Protein AF-A0A976CD97-F1 (afdb_monomer_lite)

Secondary structure (DSSP, 8-state):
-HHHHHHHHHHHHHHHHGGG----SB--EEEE-SBSS-TT--TTHHHHHHHHHHHHS---B-SSPEEEETT-GGGGG-SEEEEE-SS--B--HHHHHHHHHHHHTT-EEEEE-SSS-HHHHHHHTTT-

Structure (mmCIF, N/CA/C/O backbone):
data_AF-A0A976CD97-F1
#
_entry.id   AF-A0A976CD97-F1
#
loop_
_atom_site.group_PDB
_atom_site.id
_atom_site.type_symbol
_atom_site.label_atom_id
_atom_site.label_alt_id
_atom_site.label_comp_id
_atom_site.label_asym_id
_atom_site.label_entity_id
_atom_site.label_seq_id
_atom_site.pdbx_PDB_ins_code
_atom_site.Cartn_x
_atom_site.Cartn_y
_atom_site.Cartn_z
_atom_site.occupancy
_atom_site.B_iso_or_equiv
_atom_site.auth_seq_id
_atom_site.auth_comp_id
_atom_site.auth_asym_id
_atom_site.auth_atom_id
_atom_site.pdbx_PDB_model_num
ATOM 1 N N . MET A 1 1 ? -29.373 5.386 52.449 1.00 64.38 1 MET A N 1
ATOM 2 C CA . MET A 1 1 ? -30.053 5.227 51.136 1.00 64.38 1 MET A CA 1
ATOM 3 C C . MET A 1 1 ? -29.517 6.167 50.050 1.00 64.38 1 MET A C 1
ATOM 5 O O . MET A 1 1 ? -29.278 5.693 48.948 1.00 64.38 1 MET A O 1
ATOM 9 N N . LYS A 1 2 ? -29.287 7.462 50.332 1.00 74.12 2 LYS A N 1
ATOM 10 C CA . LYS A 1 2 ? -28.779 8.439 49.343 1.00 74.12 2 LYS A CA 1
ATOM 11 C C . LYS A 1 2 ? -27.384 8.103 48.781 1.00 74.12 2 LYS A C 1
ATOM 13 O O . LYS A 1 2 ? -27.199 8.145 47.574 1.00 74.12 2 LYS A O 1
ATOM 18 N N . THR A 1 3 ? -26.451 7.660 49.623 1.00 78.56 3 THR A N 1
ATOM 19 C CA . THR A 1 3 ? -25.074 7.292 49.228 1.00 78.56 3 THR A CA 1
ATOM 20 C C . THR A 1 3 ? -25.011 6.119 48.248 1.00 78.56 3 THR A C 1
ATOM 22 O O . THR A 1 3 ? -24.257 6.171 47.285 1.00 78.56 3 THR A O 1
ATOM 25 N N . LYS A 1 4 ? -25.855 5.092 48.429 1.00 79.50 4 LYS A N 1
ATOM 26 C CA . LYS A 1 4 ? -25.934 3.950 47.497 1.00 79.50 4 LYS A CA 1
ATOM 27 C C . LYS A 1 4 ? -26.467 4.360 46.118 1.00 79.50 4 LYS A C 1
ATOM 29 O O . LYS A 1 4 ? -25.973 3.870 45.114 1.00 79.50 4 LYS A O 1
ATOM 34 N N . LYS A 1 5 ? -27.428 5.293 46.067 1.00 82.75 5 LYS A N 1
ATOM 35 C CA . LYS A 1 5 ? -27.961 5.831 44.803 1.00 82.75 5 LYS A CA 1
ATOM 36 C C . LYS A 1 5 ? -26.922 6.665 44.048 1.00 82.75 5 LYS A C 1
ATOM 38 O O . LYS A 1 5 ? -26.816 6.526 42.838 1.00 82.75 5 LYS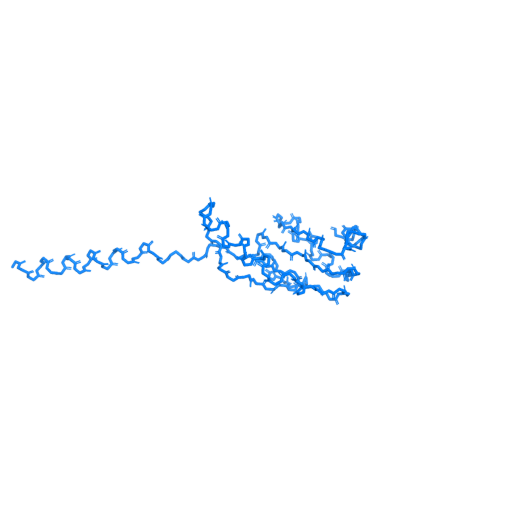 A O 1
ATOM 43 N N . ILE A 1 6 ? -26.135 7.472 44.764 1.00 89.50 6 ILE A N 1
ATOM 44 C CA . ILE A 1 6 ? -25.026 8.245 44.182 1.00 89.50 6 ILE A CA 1
ATOM 45 C C . ILE A 1 6 ? -23.959 7.302 43.617 1.00 89.50 6 ILE A C 1
ATOM 47 O O . ILE A 1 6 ? -23.518 7.487 42.489 1.00 89.50 6 ILE A O 1
ATOM 51 N N . LEU A 1 7 ? -23.600 6.250 44.357 1.00 90.44 7 LEU A N 1
ATOM 52 C CA . LEU A 1 7 ? -22.618 5.270 43.895 1.00 90.44 7 LEU A CA 1
ATOM 53 C C . LEU A 1 7 ? -23.101 4.509 42.650 1.00 90.44 7 LEU A C 1
ATOM 55 O O . LEU A 1 7 ? -22.351 4.391 41.688 1.00 90.44 7 LEU A O 1
ATOM 59 N N . SER A 1 8 ? -24.361 4.055 42.621 1.00 88.50 8 SER A N 1
ATOM 60 C CA . SER A 1 8 ? -24.941 3.428 41.423 1.00 88.50 8 SER A CA 1
ATOM 61 C C . SER A 1 8 ? -24.991 4.374 40.223 1.00 88.50 8 SER A C 1
ATOM 63 O O . SER A 1 8 ? -24.740 3.934 39.107 1.00 88.50 8 SER A O 1
ATOM 65 N N . PHE A 1 9 ? -25.281 5.660 40.436 1.00 91.00 9 PHE A N 1
ATOM 66 C CA . PHE A 1 9 ? -25.273 6.659 39.367 1.00 91.00 9 PHE A CA 1
ATOM 67 C C . PHE A 1 9 ? -23.863 6.883 38.804 1.00 91.00 9 PHE A C 1
ATOM 69 O O . PHE A 1 9 ? -23.688 6.889 37.591 1.00 91.00 9 PHE A O 1
ATOM 76 N N . LEU A 1 10 ? -22.846 6.972 39.665 1.00 90.62 10 LEU A N 1
ATOM 77 C CA . LEU A 1 10 ? -21.449 7.096 39.236 1.00 90.62 10 LEU A CA 1
ATOM 78 C C . LEU A 1 10 ? -20.967 5.860 38.467 1.00 90.62 10 LEU A C 1
ATOM 80 O O . LEU A 1 10 ? -20.314 6.005 37.438 1.00 90.62 10 LEU A O 1
ATOM 84 N N . ILE A 1 11 ? -21.333 4.655 38.916 1.00 89.44 11 ILE A N 1
ATOM 85 C CA . ILE A 1 11 ? -21.031 3.407 38.199 1.00 89.44 11 ILE A CA 1
ATOM 86 C C . ILE A 1 11 ? -21.723 3.394 36.830 1.00 89.44 11 ILE A C 1
ATOM 88 O O . ILE A 1 11 ? -21.099 3.040 35.836 1.00 89.44 11 ILE A O 1
ATOM 92 N N . PHE A 1 12 ? -22.983 3.825 36.749 1.00 86.81 12 PHE A N 1
ATOM 93 C CA . PHE A 1 12 ? -23.712 3.916 35.484 1.00 86.81 12 PHE A CA 1
ATOM 94 C C . PHE A 1 12 ? -23.076 4.928 34.514 1.00 86.81 12 PHE A C 1
ATOM 96 O O . PHE A 1 12 ? -22.879 4.610 33.344 1.00 86.81 12 PHE A O 1
ATOM 103 N N . CYS A 1 13 ? -22.671 6.107 34.999 1.00 84.81 13 CYS A N 1
ATOM 104 C CA . CYS A 1 13 ? -21.932 7.089 34.201 1.00 84.81 13 CYS A CA 1
ATOM 105 C C . CYS A 1 13 ? -20.570 6.558 33.729 1.00 84.81 13 CYS A C 1
ATOM 107 O O . CYS A 1 13 ? -20.183 6.817 32.593 1.00 84.81 13 CYS A O 1
ATOM 109 N N . PHE A 1 14 ? -19.861 5.795 34.563 1.00 81.19 14 PHE A N 1
ATOM 110 C CA . PHE A 1 14 ? -18.588 5.174 34.191 1.00 81.19 14 PHE A CA 1
ATOM 111 C C . PHE A 1 14 ? -18.768 4.084 33.121 1.00 81.19 14 PHE A C 1
ATOM 113 O O . PHE A 1 14 ? -18.011 4.031 32.154 1.00 81.19 14 PHE A O 1
ATOM 120 N N . LEU A 1 15 ? -19.817 3.264 33.232 1.00 80.56 15 LEU A N 1
ATOM 121 C CA . LEU A 1 15 ? -20.149 2.238 32.236 1.00 80.56 15 LEU A CA 1
ATOM 122 C C . LEU A 1 15 ? -20.555 2.843 30.882 1.00 80.56 15 LEU A C 1
ATOM 124 O O . LEU A 1 15 ? -20.209 2.285 29.843 1.00 80.56 15 LEU A O 1
ATOM 128 N N . LEU A 1 16 ? -21.214 4.007 30.874 1.00 74.12 16 LEU A N 1
ATOM 129 C CA . LEU A 1 16 ? -21.543 4.743 29.646 1.00 74.12 16 LEU A CA 1
ATOM 130 C C . LEU A 1 16 ? -20.301 5.255 28.895 1.00 74.12 16 LEU A C 1
ATOM 132 O O . LEU A 1 16 ? -20.351 5.392 27.675 1.00 74.12 16 LEU A O 1
ATOM 136 N N . GLN A 1 17 ? -19.181 5.507 29.583 1.00 64.88 17 GLN A N 1
ATOM 137 C CA . GLN A 1 17 ? -17.945 5.972 28.940 1.00 64.88 17 GLN A CA 1
ATOM 138 C C . GLN A 1 17 ? -17.174 4.857 28.218 1.00 64.88 17 GLN A C 1
ATOM 140 O O . GLN A 1 17 ? -16.451 5.145 27.266 1.00 64.88 17 GLN A O 1
ATOM 145 N N . MET A 1 18 ? -17.350 3.584 28.595 1.00 62.66 18 MET A N 1
ATOM 146 C CA . MET A 1 18 ? -16.646 2.474 27.931 1.00 62.66 18 MET A CA 1
ATOM 147 C C . MET A 1 18 ? -17.141 2.205 26.500 1.00 62.66 18 MET A C 1
ATOM 149 O O . MET A 1 18 ? -16.407 1.619 25.711 1.00 62.66 18 MET A O 1
ATOM 153 N N . GLY A 1 19 ? -18.350 2.657 26.143 1.00 59.75 19 GLY A N 1
ATOM 154 C CA . GLY A 1 19 ? -18.932 2.455 24.811 1.00 59.75 19 GLY A CA 1
ATOM 155 C C . GLY A 1 19 ? -18.366 3.352 23.701 1.00 59.75 19 GLY A C 1
ATOM 156 O O . GLY A 1 19 ? -18.622 3.076 22.535 1.00 59.75 19 GLY A O 1
ATOM 157 N N . TYR A 1 20 ? -17.602 4.399 24.041 1.00 56.34 20 TYR A N 1
ATOM 158 C CA . TYR A 1 20 ? -17.106 5.393 23.073 1.00 56.34 20 TYR A CA 1
ATOM 159 C C . TYR A 1 20 ? -15.623 5.249 22.715 1.00 56.34 20 TYR A C 1
ATOM 161 O O . TYR A 1 20 ? -15.150 5.903 21.790 1.00 56.34 20 TYR A O 1
ATOM 169 N N . ALA A 1 21 ? -14.872 4.386 23.401 1.00 56.78 21 ALA A N 1
ATOM 170 C CA . ALA A 1 21 ? -13.467 4.142 23.084 1.00 56.78 21 ALA A CA 1
ATOM 171 C C . ALA A 1 21 ? -13.331 3.016 22.048 1.00 56.78 21 ALA A C 1
ATOM 173 O O . ALA A 1 21 ? -12.720 1.978 22.318 1.00 56.78 21 ALA A O 1
ATOM 174 N N . GLN A 1 22 ? -13.920 3.189 20.863 1.00 62.88 22 GLN A N 1
ATOM 175 C CA . GLN A 1 22 ? -13.696 2.250 19.770 1.00 62.88 22 GLN A CA 1
ATOM 176 C C . GLN A 1 22 ? -12.285 2.501 19.228 1.00 62.88 22 GLN A C 1
ATOM 178 O O . GLN A 1 22 ? -12.035 3.457 18.502 1.00 62.88 22 GLN A O 1
ATOM 183 N N . LYS A 1 23 ? -11.318 1.675 19.646 1.00 72.50 23 LYS A N 1
ATOM 184 C CA . LYS A 1 23 ? -9.992 1.683 19.020 1.00 72.50 23 LYS A CA 1
ATOM 185 C C . LYS A 1 23 ? -10.168 1.354 17.539 1.00 72.50 23 LYS A C 1
ATOM 187 O O . LYS A 1 23 ? -10.920 0.432 17.215 1.00 72.50 23 LYS A O 1
ATOM 192 N N . ALA A 1 24 ? -9.475 2.086 16.668 1.00 80.06 24 ALA A N 1
ATOM 193 C CA . ALA A 1 24 ? -9.460 1.802 15.237 1.00 80.06 24 ALA A CA 1
ATOM 194 C C . ALA A 1 24 ? -9.161 0.314 14.997 1.00 80.06 24 ALA A C 1
ATOM 196 O O . ALA A 1 24 ? -8.216 -0.236 15.567 1.00 80.06 24 ALA A O 1
ATOM 197 N N . THR A 1 25 ? -9.989 -0.348 14.191 1.00 85.25 25 THR A N 1
ATOM 198 C CA . THR A 1 25 ? -9.885 -1.797 13.953 1.00 85.25 25 THR A CA 1
ATOM 199 C C . THR A 1 25 ? -8.864 -2.133 12.880 1.00 85.25 25 THR A C 1
ATOM 201 O O . THR A 1 25 ? -8.354 -3.248 12.862 1.00 85.25 25 THR A O 1
ATOM 204 N N . TYR A 1 26 ? -8.574 -1.195 11.978 1.00 88.00 26 TYR A N 1
ATOM 205 C CA . TYR A 1 26 ? -7.580 -1.367 10.926 1.00 88.00 26 TYR A CA 1
ATOM 206 C C . TYR A 1 26 ? -7.037 -0.015 10.459 1.00 88.00 26 TYR A C 1
ATOM 208 O O . TYR A 1 26 ? -7.678 1.029 10.597 1.00 88.00 26 TYR A O 1
ATOM 216 N N . ARG A 1 27 ? -5.820 -0.055 9.919 1.00 94.81 27 ARG A N 1
ATOM 217 C CA . ARG A 1 27 ? -5.118 1.076 9.309 1.00 94.81 27 ARG A CA 1
ATOM 218 C C . ARG A 1 27 ? -4.973 0.797 7.817 1.00 94.81 27 ARG A C 1
ATOM 220 O O . ARG A 1 27 ? -4.977 -0.362 7.406 1.00 94.81 27 ARG A O 1
ATOM 227 N N . ILE A 1 28 ? -4.842 1.841 7.016 1.00 96.75 28 ILE A N 1
ATOM 228 C CA . ILE A 1 28 ? -4.490 1.733 5.596 1.00 96.75 28 ILE A CA 1
ATOM 229 C C . ILE A 1 28 ? -3.207 2.524 5.366 1.00 96.75 28 ILE A C 1
ATOM 231 O O . ILE A 1 28 ? -2.944 3.478 6.102 1.00 96.75 28 ILE A O 1
ATOM 235 N N . ALA A 1 29 ? -2.409 2.136 4.375 1.00 97.56 29 ALA A N 1
ATOM 236 C CA . ALA A 1 29 ? -1.104 2.756 4.171 1.00 97.56 29 ALA A CA 1
ATOM 237 C C . ALA A 1 29 ? -0.873 3.217 2.734 1.00 97.56 29 ALA A C 1
ATOM 239 O O . ALA A 1 29 ? -1.375 2.633 1.773 1.00 97.56 29 ALA A O 1
ATOM 240 N N . LYS A 1 30 ? -0.065 4.265 2.594 1.00 97.25 30 LYS A N 1
ATOM 241 C CA . LYS A 1 30 ? 0.521 4.710 1.334 1.00 97.25 30 LYS A CA 1
ATOM 242 C C . LYS A 1 30 ? 1.826 3.954 1.086 1.00 97.25 30 LYS A C 1
ATOM 244 O O . LYS A 1 30 ? 2.678 3.869 1.971 1.00 97.25 30 LYS A O 1
ATOM 249 N N . LEU A 1 31 ? 1.989 3.415 -0.116 1.00 97.38 31 LEU A N 1
ATOM 250 C CA . LEU A 1 31 ? 3.180 2.678 -0.511 1.00 97.38 31 LEU A CA 1
ATOM 251 C C . LEU A 1 31 ? 4.319 3.643 -0.838 1.00 97.38 31 LEU A C 1
ATOM 253 O O . LEU A 1 31 ? 4.230 4.429 -1.780 1.00 97.38 31 LEU A O 1
ATOM 257 N N . LYS A 1 32 ? 5.422 3.527 -0.104 1.00 96.75 32 LYS A N 1
ATOM 258 C CA . LYS A 1 32 ? 6.694 4.168 -0.420 1.00 96.75 32 LYS A CA 1
ATOM 259 C C . LYS A 1 32 ? 7.553 3.194 -1.226 1.00 96.75 32 LYS A C 1
ATOM 261 O O . LYS A 1 32 ? 8.011 2.165 -0.721 1.00 96.75 32 LYS A O 1
ATOM 266 N N . TYR A 1 33 ? 7.746 3.518 -2.496 1.00 94.44 33 TYR A N 1
ATOM 267 C CA . TYR A 1 33 ? 8.628 2.800 -3.413 1.00 94.44 33 TYR A CA 1
ATOM 268 C C . TYR A 1 33 ? 9.917 3.597 -3.638 1.00 94.44 33 TYR A C 1
ATOM 270 O O . TYR A 1 33 ? 9.939 4.819 -3.478 1.00 94.44 33 TYR A O 1
ATOM 278 N N . SER A 1 34 ? 11.000 2.901 -3.981 1.00 89.0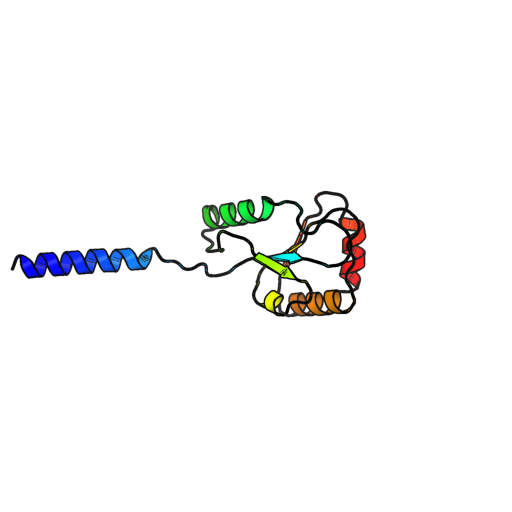0 34 SER A N 1
ATOM 279 C CA . SER A 1 34 ? 12.336 3.510 -4.042 1.00 89.00 34 SER A CA 1
ATOM 280 C C . SER A 1 34 ? 12.670 4.126 -5.406 1.00 89.00 34 SER A C 1
ATOM 282 O O . SER A 1 34 ? 13.507 5.024 -5.490 1.00 89.00 34 SER A O 1
ATOM 284 N N . GLY A 1 35 ? 12.064 3.629 -6.491 1.00 86.69 35 GLY A N 1
ATOM 285 C CA . GLY A 1 35 ? 12.437 3.990 -7.857 1.00 86.69 35 GLY A CA 1
ATOM 286 C C . GLY A 1 35 ? 11.489 4.977 -8.538 1.00 86.69 35 GLY A C 1
ATOM 287 O O . GLY A 1 35 ? 10.378 4.609 -8.912 1.00 86.69 35 GLY A O 1
ATOM 288 N N . GLY A 1 36 ? 11.988 6.188 -8.807 1.00 83.94 36 GLY A N 1
ATOM 289 C CA . GLY A 1 36 ? 11.309 7.212 -9.609 1.00 83.94 36 GLY A CA 1
ATOM 290 C C . GLY A 1 36 ? 10.147 7.919 -8.897 1.00 83.94 36 GLY A C 1
ATOM 291 O O . GLY A 1 36 ? 9.911 7.684 -7.717 1.00 83.94 36 GLY A O 1
ATOM 292 N N . GLY A 1 37 ? 9.452 8.797 -9.629 1.00 83.38 37 GLY A N 1
ATOM 293 C CA . GLY A 1 37 ? 8.224 9.492 -9.223 1.00 83.38 37 GLY A CA 1
ATOM 294 C C . GLY A 1 37 ? 8.231 10.145 -7.834 1.00 83.38 37 GLY A C 1
ATOM 295 O O . GLY A 1 37 ? 9.267 10.399 -7.225 1.00 83.38 37 GLY A O 1
ATOM 296 N N . ASP A 1 38 ? 7.035 10.438 -7.343 1.00 90.56 38 ASP A N 1
ATOM 297 C CA . ASP A 1 38 ? 6.757 11.093 -6.069 1.00 90.56 38 ASP A CA 1
ATOM 298 C C . ASP A 1 38 ? 5.641 10.344 -5.327 1.00 90.56 38 ASP A C 1
ATOM 300 O O . ASP A 1 38 ? 4.477 10.740 -5.302 1.00 90.56 38 ASP A O 1
ATOM 304 N N . TRP A 1 39 ? 6.023 9.259 -4.650 1.00 92.44 39 TRP A N 1
ATOM 305 C CA . TRP A 1 39 ? 5.116 8.430 -3.842 1.00 92.44 39 TRP A CA 1
ATOM 306 C C . TRP A 1 39 ? 4.304 9.227 -2.799 1.00 92.44 39 TRP A C 1
ATOM 308 O O . TRP A 1 39 ? 3.275 8.761 -2.319 1.00 92.44 39 TRP A O 1
ATOM 318 N N . TYR A 1 40 ? 4.760 10.431 -2.430 1.00 92.12 40 TYR A N 1
ATOM 319 C CA . TYR A 1 40 ? 4.129 11.339 -1.467 1.00 92.12 40 TYR A CA 1
ATOM 320 C C . TYR A 1 40 ? 3.112 12.316 -2.088 1.00 92.12 40 TYR A C 1
ATOM 322 O O . TYR A 1 40 ? 2.662 13.246 -1.405 1.00 92.12 40 TYR A O 1
ATOM 330 N N . ALA A 1 41 ? 2.741 12.133 -3.359 1.00 90.12 41 ALA A N 1
ATOM 331 C CA . ALA A 1 41 ? 1.682 12.898 -4.006 1.00 90.12 41 ALA A CA 1
ATOM 332 C C . ALA A 1 41 ? 0.326 12.744 -3.282 1.00 90.12 41 ALA A C 1
ATOM 334 O O . ALA A 1 41 ? 0.143 11.909 -2.383 1.00 90.12 41 ALA A O 1
ATOM 335 N N . ASN A 1 42 ? -0.634 13.591 -3.670 1.00 89.38 42 ASN A N 1
ATOM 336 C CA . ASN A 1 42 ? -2.041 13.470 -3.275 1.00 89.38 42 ASN A CA 1
ATOM 337 C C . ASN A 1 42 ? -2.249 13.375 -1.752 1.00 89.38 42 ASN A C 1
ATOM 339 O O . ASN A 1 42 ? -2.894 12.463 -1.237 1.00 89.38 42 ASN A O 1
ATOM 343 N N . LYS A 1 43 ? -1.666 14.330 -1.009 1.00 90.56 43 LYS A N 1
ATOM 344 C CA . LYS A 1 43 ? -1.632 14.319 0.467 1.00 90.56 43 LYS A CA 1
ATOM 345 C C . LYS A 1 43 ? -3.008 14.196 1.122 1.00 90.56 43 LYS A C 1
ATOM 347 O O . LYS A 1 43 ? -3.110 13.578 2.166 1.00 90.56 43 LYS A O 1
ATOM 352 N N . THR A 1 44 ? -4.051 14.765 0.525 1.00 93.12 44 THR A N 1
ATOM 353 C CA . THR A 1 44 ? -5.400 14.759 1.107 1.00 93.12 44 THR A CA 1
ATOM 354 C C . THR A 1 44 ? -6.256 13.573 0.667 1.00 93.12 44 THR A C 1
ATOM 356 O O . THR A 1 44 ? -7.295 13.341 1.276 1.00 93.12 44 THR A O 1
ATOM 359 N N . SER A 1 45 ? -5.856 12.794 -0.345 1.00 92.38 45 SER A N 1
ATOM 360 C CA . SER A 1 45 ? -6.719 11.750 -0.919 1.00 92.38 45 SER A CA 1
ATOM 361 C C . SER A 1 45 ? -7.077 10.649 0.080 1.00 92.38 45 SER A C 1
ATOM 363 O O . SER A 1 45 ? -8.249 10.302 0.208 1.00 92.38 45 SER A O 1
ATOM 365 N N . LEU A 1 46 ? -6.095 10.126 0.819 1.00 94.75 46 LEU A N 1
ATOM 366 C CA . LEU A 1 46 ? -6.332 9.088 1.828 1.00 94.75 46 LEU A CA 1
ATOM 367 C C . LEU A 1 46 ? -7.073 9.613 3.059 1.00 94.75 46 LEU A C 1
ATOM 369 O O . LEU A 1 46 ? -8.096 9.013 3.386 1.00 94.75 46 LEU A O 1
ATOM 373 N N . PRO A 1 47 ? -6.670 10.741 3.675 1.00 95.19 47 PRO A N 1
ATOM 374 C CA . PRO A 1 47 ? -7.443 11.352 4.756 1.00 95.19 47 PRO A CA 1
ATOM 375 C C . PRO A 1 47 ? -8.913 11.590 4.388 1.00 95.19 47 PRO A C 1
ATOM 377 O O . PRO A 1 47 ? -9.821 11.288 5.167 1.00 95.19 47 PRO A O 1
ATOM 380 N N . ASN A 1 48 ? -9.172 12.077 3.170 1.00 95.88 48 ASN A N 1
ATOM 381 C CA . ASN A 1 48 ? -10.531 12.313 2.688 1.00 95.88 48 ASN A CA 1
ATOM 382 C C . ASN A 1 48 ? -11.304 11.002 2.498 1.00 95.88 48 ASN A C 1
ATOM 384 O O . ASN A 1 48 ? -12.468 10.924 2.889 1.00 95.88 48 ASN A O 1
ATOM 388 N N . LEU A 1 49 ? -10.671 9.966 1.936 1.00 95.12 49 LEU A N 1
ATOM 389 C CA . LEU A 1 49 ? -11.287 8.648 1.767 1.00 95.12 49 LEU A CA 1
ATOM 390 C C . LEU A 1 49 ? -11.614 8.001 3.118 1.00 95.12 49 LEU A C 1
ATOM 392 O O . LEU A 1 49 ? -12.720 7.501 3.300 1.00 95.12 49 LEU A O 1
ATOM 396 N N . ILE A 1 50 ? -10.680 8.044 4.069 1.00 96.00 50 ILE A N 1
ATOM 397 C CA . ILE A 1 50 ? -10.858 7.537 5.435 1.00 96.00 50 ILE A CA 1
ATOM 398 C C . ILE A 1 50 ? -12.049 8.231 6.094 1.00 96.00 50 ILE A C 1
ATOM 400 O O . ILE A 1 50 ? -12.967 7.567 6.577 1.00 96.00 50 ILE A O 1
ATOM 404 N N . THR A 1 51 ? -12.066 9.566 6.047 1.00 96.19 51 THR A N 1
ATOM 405 C CA . THR A 1 51 ? -13.147 10.386 6.606 1.00 96.19 51 THR A CA 1
ATOM 406 C C . THR A 1 51 ? -14.487 10.013 5.981 1.00 96.19 51 THR A C 1
ATOM 408 O O . THR A 1 51 ? -15.456 9.750 6.693 1.00 96.19 51 THR A O 1
ATOM 411 N N . PHE A 1 52 ? -14.539 9.926 4.651 1.00 96.81 52 PHE A N 1
ATOM 412 C CA . PHE A 1 52 ? -15.751 9.582 3.922 1.00 96.81 52 PHE A CA 1
ATOM 413 C C . PHE A 1 52 ? -16.263 8.183 4.282 1.00 96.81 52 PHE A C 1
ATOM 415 O O . PHE A 1 52 ? -17.449 8.029 4.573 1.00 96.81 52 PHE A O 1
ATOM 422 N N . CYS A 1 53 ? -15.394 7.171 4.301 1.00 95.75 53 CYS A N 1
ATOM 423 C CA . CYS A 1 53 ? -15.766 5.799 4.643 1.00 95.75 53 CYS A CA 1
ATOM 424 C C . CYS A 1 53 ? -16.264 5.694 6.088 1.00 95.75 53 CYS A C 1
ATOM 426 O O . CYS A 1 53 ? -17.328 5.120 6.326 1.00 95.75 53 CYS A O 1
ATOM 428 N N . ASN A 1 54 ? -15.563 6.305 7.046 1.00 95.06 54 ASN A N 1
ATOM 429 C CA . ASN A 1 54 ? -15.975 6.272 8.450 1.00 95.06 54 ASN A CA 1
ATOM 430 C C . ASN A 1 54 ? -17.341 6.955 8.648 1.00 95.06 54 ASN A C 1
ATOM 432 O O . ASN A 1 54 ? -18.176 6.451 9.395 1.00 95.06 54 ASN A O 1
ATOM 436 N N . GLN A 1 55 ? -17.611 8.052 7.930 1.00 95.31 55 GLN A N 1
ATOM 437 C CA . GLN A 1 55 ? -18.882 8.782 8.016 1.00 95.31 55 GLN A CA 1
ATOM 438 C C . GLN A 1 55 ? -20.049 8.081 7.308 1.00 95.31 55 GLN A C 1
ATOM 440 O O . GLN A 1 55 ? -21.161 8.073 7.829 1.00 95.31 55 GLN A O 1
ATOM 445 N N . ASN A 1 56 ? -19.819 7.514 6.121 1.00 97.75 56 ASN A N 1
ATOM 446 C CA . ASN A 1 56 ? -20.899 7.047 5.242 1.00 97.75 56 ASN A CA 1
ATOM 447 C C . ASN A 1 56 ? -21.092 5.528 5.265 1.00 97.75 56 ASN A C 1
ATOM 449 O O . ASN A 1 56 ? -22.183 5.048 4.970 1.00 97.75 56 ASN A O 1
ATOM 453 N N . LEU A 1 57 ? -20.048 4.771 5.602 1.00 94.94 57 LEU A N 1
ATOM 454 C CA . LEU A 1 57 ? -20.054 3.306 5.606 1.00 94.94 57 LEU A CA 1
ATOM 455 C C . LEU A 1 57 ? -19.918 2.720 7.015 1.00 94.94 57 LEU A C 1
ATOM 457 O O . LEU A 1 57 ? -19.882 1.501 7.158 1.00 94.94 57 LEU A O 1
ATOM 461 N N . GLN A 1 58 ? -19.836 3.573 8.043 1.00 90.31 58 GLN A N 1
ATOM 462 C CA . GLN A 1 58 ? -19.639 3.169 9.440 1.00 90.31 58 GLN A CA 1
ATOM 463 C C . GLN A 1 58 ? -18.404 2.272 9.624 1.00 90.31 58 GLN A C 1
ATOM 465 O O . GLN A 1 58 ? -18.385 1.364 10.458 1.00 90.31 58 GLN A O 1
ATOM 470 N N . THR A 1 59 ? -17.362 2.509 8.822 1.00 92.75 59 THR A N 1
ATOM 471 C CA . THR A 1 59 ? -16.064 1.867 9.027 1.00 92.75 59 THR A CA 1
ATOM 472 C C . THR A 1 59 ? -15.384 2.422 10.277 1.00 92.75 59 THR A C 1
ATOM 474 O O . THR A 1 59 ? -15.756 3.467 10.805 1.00 92.75 59 THR A O 1
ATOM 477 N N . ASN A 1 60 ? -14.359 1.713 10.747 1.00 93.00 60 ASN A N 1
ATOM 478 C CA . ASN A 1 60 ? -13.538 2.112 11.889 1.00 93.00 60 ASN A CA 1
ATOM 479 C C . ASN A 1 60 ? -12.053 2.106 11.480 1.00 93.00 60 ASN A C 1
ATOM 481 O O . ASN A 1 60 ? -11.214 1.421 12.078 1.00 93.00 60 ASN A O 1
ATOM 485 N N . ILE A 1 61 ? -11.769 2.806 10.375 1.00 94.88 61 ILE A N 1
ATOM 486 C CA . ILE A 1 61 ? -10.416 3.033 9.860 1.00 94.88 61 ILE A CA 1
ATOM 487 C C . ILE A 1 61 ? -9.754 4.096 10.733 1.00 94.88 61 ILE A C 1
ATOM 489 O O . ILE A 1 61 ? -10.392 5.088 11.085 1.00 94.88 61 ILE A O 1
ATOM 493 N N . HIS A 1 62 ? -8.481 3.906 11.067 1.00 95.38 62 HIS A N 1
ATOM 494 C CA . HIS A 1 62 ? -7.709 4.931 11.762 1.00 95.38 62 HIS A CA 1
ATOM 495 C C . HIS A 1 62 ? -7.676 6.248 10.970 1.00 95.38 62 HIS A C 1
ATOM 497 O O . HIS A 1 62 ? -7.492 6.215 9.759 1.00 95.38 62 HIS A O 1
ATOM 503 N N . GLU A 1 63 ? -7.848 7.385 11.651 1.00 92.38 63 GLU A N 1
ATOM 504 C CA . GLU A 1 63 ? -8.013 8.706 11.017 1.00 92.38 63 GLU A CA 1
ATOM 505 C C . GLU A 1 63 ? -6.816 9.123 10.154 1.00 92.38 63 GLU A C 1
ATOM 507 O O . GLU A 1 63 ? -6.993 9.742 9.107 1.00 92.38 63 GLU A O 1
ATOM 512 N N . GLU A 1 64 ? -5.611 8.750 10.579 1.00 92.88 64 GLU A N 1
ATOM 513 C CA . GLU A 1 64 ? -4.370 9.003 9.846 1.00 92.88 64 GLU A CA 1
ATOM 514 C C . GLU A 1 64 ? -3.951 7.771 9.043 1.00 92.88 64 GLU A C 1
ATOM 516 O O . GLU A 1 64 ? -3.976 6.647 9.568 1.00 92.88 64 GLU A O 1
ATOM 521 N N . GLU A 1 65 ? -3.522 7.989 7.798 1.00 94.31 65 GLU A N 1
ATOM 522 C CA . GLU A 1 65 ? -2.850 6.972 7.002 1.00 94.31 65 GLU A CA 1
ATOM 523 C C . GLU A 1 65 ? -1.429 6.696 7.496 1.00 94.31 65 GLU A C 1
ATOM 525 O O . GLU A 1 65 ? -0.722 7.585 7.970 1.00 94.31 65 GLU A O 1
ATOM 530 N N . ASP A 1 66 ? -0.978 5.463 7.290 1.00 96.75 66 ASP A N 1
ATOM 531 C CA . ASP A 1 66 ? 0.427 5.116 7.469 1.00 96.75 66 ASP A CA 1
ATOM 532 C C . ASP A 1 66 ? 1.204 5.258 6.159 1.00 96.75 66 ASP A C 1
ATOM 534 O O . ASP A 1 66 ? 0.645 5.341 5.062 1.00 96.75 66 ASP A O 1
ATOM 538 N N . VAL A 1 67 ? 2.528 5.229 6.263 1.00 97.50 67 VAL A N 1
ATOM 539 C CA . VAL A 1 67 ? 3.425 5.052 5.121 1.00 97.50 67 VAL A CA 1
ATOM 540 C C . VAL A 1 67 ? 4.181 3.755 5.332 1.00 97.50 67 VAL A C 1
ATOM 542 O O . VAL A 1 67 ? 4.797 3.570 6.377 1.00 97.50 67 VAL A O 1
ATOM 545 N N . VAL A 1 68 ? 4.174 2.880 4.330 1.00 98.12 68 VAL A N 1
ATOM 546 C CA . VAL A 1 68 ? 4.889 1.604 4.391 1.00 98.12 68 VAL A CA 1
ATOM 547 C C . VAL A 1 68 ? 5.837 1.461 3.212 1.00 98.12 68 VAL A C 1
ATOM 549 O O . VAL A 1 68 ? 5.480 1.731 2.065 1.00 98.12 68 VAL A O 1
ATOM 552 N N . GLU A 1 69 ? 7.070 1.049 3.491 1.00 97.88 69 GLU A N 1
ATOM 553 C CA . GLU A 1 69 ? 8.049 0.756 2.446 1.00 97.88 69 GLU A CA 1
ATOM 554 C C . GLU A 1 69 ? 7.719 -0.565 1.753 1.00 97.88 69 GLU A C 1
ATOM 556 O O . GLU A 1 69 ? 7.313 -1.535 2.391 1.00 97.88 69 GLU A O 1
ATOM 561 N N . THR A 1 70 ? 7.935 -0.626 0.440 1.00 97.31 70 THR A N 1
ATOM 562 C CA . THR A 1 70 ? 7.543 -1.792 -0.373 1.00 97.31 70 THR A CA 1
ATOM 563 C C . THR A 1 70 ? 8.255 -3.085 0.051 1.00 97.31 70 THR A C 1
ATOM 565 O O . THR A 1 70 ? 7.707 -4.175 -0.100 1.00 97.31 70 THR A O 1
ATOM 568 N N . THR A 1 71 ? 9.457 -2.993 0.626 1.00 97.44 71 THR A N 1
ATOM 569 C CA . THR A 1 71 ? 10.219 -4.130 1.175 1.00 97.44 71 THR A CA 1
ATOM 570 C C . THR A 1 71 ? 9.920 -4.426 2.645 1.00 97.44 71 THR A C 1
ATOM 572 O O . THR A 1 71 ? 10.395 -5.441 3.158 1.00 97.44 71 THR A O 1
ATOM 575 N N . SER A 1 72 ? 9.159 -3.571 3.336 1.00 98.12 72 SER A N 1
ATOM 576 C CA . SER A 1 72 ? 8.876 -3.749 4.758 1.00 98.12 72 SER A CA 1
ATOM 577 C C . SER A 1 72 ? 7.969 -4.965 4.980 1.00 98.12 72 SER A C 1
ATOM 579 O O . SER A 1 72 ? 6.958 -5.111 4.285 1.00 98.12 72 SER A O 1
ATOM 581 N N . PRO A 1 73 ? 8.261 -5.828 5.971 1.00 97.81 73 PRO A N 1
ATOM 582 C CA . PRO A 1 73 ? 7.335 -6.879 6.386 1.00 97.81 73 PRO A CA 1
ATOM 583 C C . PRO A 1 73 ? 6.062 -6.313 7.035 1.00 97.81 73 PRO A C 1
ATOM 585 O O . PRO A 1 73 ? 5.073 -7.025 7.171 1.00 97.81 73 PRO A O 1
ATOM 588 N N . GLU A 1 74 ? 6.035 -5.034 7.411 1.00 97.94 74 GLU A N 1
ATOM 589 C CA . GLU A 1 74 ? 4.830 -4.401 7.953 1.00 97.94 74 GLU A CA 1
ATOM 590 C C . GLU A 1 74 ? 3.729 -4.241 6.901 1.00 97.94 74 GLU A C 1
ATOM 592 O O . GLU A 1 74 ? 2.567 -4.092 7.274 1.00 97.94 74 GLU A O 1
ATOM 597 N N . ILE A 1 75 ? 4.041 -4.355 5.600 1.00 98.44 75 ILE A N 1
ATOM 598 C CA . ILE A 1 75 ? 3.038 -4.286 4.524 1.00 98.44 75 ILE A CA 1
ATOM 599 C C . ILE A 1 75 ? 1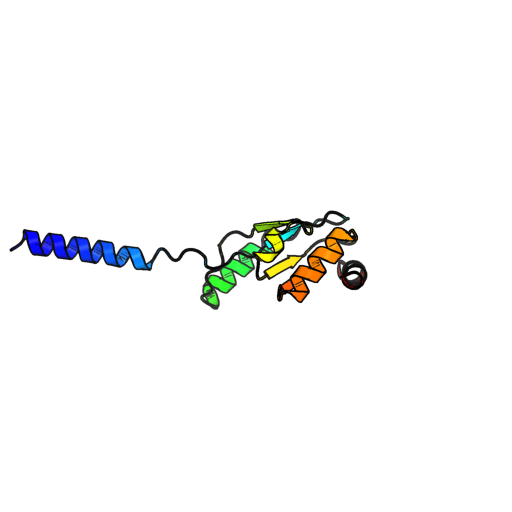.899 -5.297 4.731 1.00 98.44 75 ILE A C 1
ATOM 601 O O . ILE A 1 75 ? 0.748 -5.009 4.422 1.00 98.44 75 ILE A O 1
ATOM 605 N N . PHE A 1 76 ? 2.194 -6.448 5.346 1.00 97.81 76 PHE A N 1
ATOM 606 C CA . PHE A 1 76 ? 1.224 -7.505 5.647 1.00 97.81 76 PHE A CA 1
ATOM 607 C C . PHE A 1 76 ? 0.261 -7.161 6.797 1.00 97.81 76 PHE A C 1
ATOM 609 O O . PHE A 1 76 ? -0.698 -7.894 7.021 1.00 97.81 76 PHE A O 1
ATOM 616 N N . SER A 1 77 ? 0.487 -6.05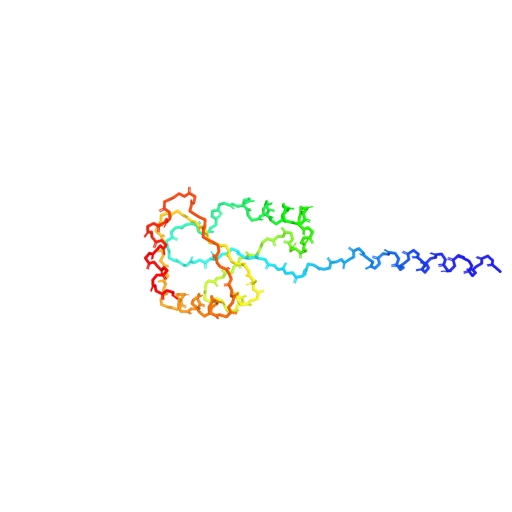8 7.518 1.00 96.62 77 SER A N 1
ATOM 617 C CA . SER A 1 77 ? -0.430 -5.557 8.552 1.00 96.62 77 SER A CA 1
ATOM 618 C C . SER A 1 77 ? -1.560 -4.683 7.994 1.00 96.62 77 SER A C 1
ATOM 620 O O . SER A 1 77 ? -2.505 -4.365 8.717 1.00 96.62 77 SER A O 1
ATOM 622 N N . TYR A 1 78 ? -1.495 -4.332 6.704 1.00 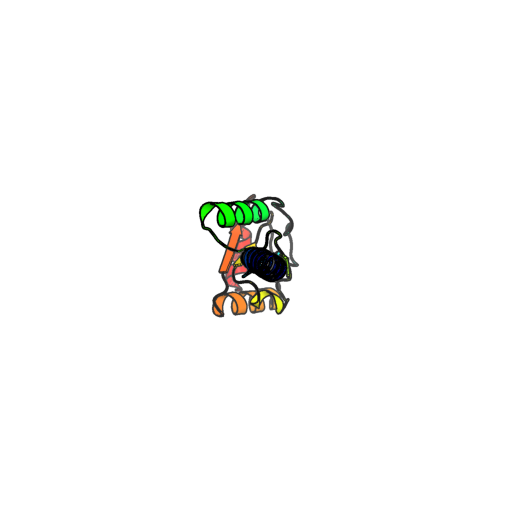97.56 78 TYR A N 1
ATOM 623 C CA . TYR A 1 78 ? -2.440 -3.427 6.060 1.00 97.56 78 TYR A CA 1
ATOM 624 C C . TYR A 1 78 ? -3.350 -4.174 5.078 1.00 97.56 78 TYR A C 1
ATOM 626 O O . TYR A 1 78 ? -2.870 -4.695 4.069 1.00 97.56 78 TYR A O 1
ATOM 634 N N . PRO A 1 79 ? -4.679 -4.183 5.282 1.00 95.69 79 PRO A N 1
ATOM 635 C CA . PRO A 1 79 ? -5.604 -4.785 4.322 1.00 95.69 79 PRO A CA 1
ATOM 636 C C . PRO A 1 79 ? -5.684 -4.000 3.003 1.00 95.69 79 PRO A C 1
ATOM 638 O O . PRO A 1 79 ? -6.111 -4.546 1.991 1.00 95.69 79 PRO A O 1
ATOM 641 N N . PHE A 1 80 ? -5.276 -2.727 3.010 1.00 97.31 80 PHE A N 1
ATOM 642 C CA . PHE A 1 80 ? -5.357 -1.823 1.871 1.00 97.31 80 PHE A CA 1
ATOM 643 C C . PHE A 1 80 ? -4.090 -0.975 1.778 1.00 97.31 80 PHE A C 1
ATOM 645 O O . PHE A 1 80 ? -3.739 -0.253 2.718 1.00 97.31 80 PHE A O 1
ATOM 652 N N . ILE A 1 81 ? -3.455 -1.023 0.612 1.00 98.31 81 ILE A N 1
ATOM 653 C CA . ILE A 1 81 ? -2.309 -0.201 0.246 1.00 98.31 81 ILE A CA 1
ATOM 654 C C . ILE A 1 81 ? -2.690 0.717 -0.912 1.00 98.31 81 ILE A C 1
ATOM 656 O O . ILE A 1 81 ? -3.226 0.277 -1.928 1.00 98.31 81 ILE A O 1
ATOM 660 N N . HIS A 1 82 ? -2.373 1.999 -0.775 1.00 97.75 82 HIS A N 1
ATOM 661 C CA . HIS A 1 82 ? -2.521 2.997 -1.822 1.00 97.75 82 HIS A CA 1
ATOM 662 C C . HIS A 1 82 ? -1.183 3.328 -2.470 1.00 97.75 82 HIS A C 1
ATOM 664 O O . HIS A 1 82 ? -0.213 3.638 -1.783 1.00 97.75 82 HIS A O 1
ATOM 670 N N . LEU A 1 83 ? -1.152 3.346 -3.793 1.00 96.38 83 LEU A N 1
ATOM 671 C CA . LEU A 1 83 ? -0.012 3.750 -4.596 1.00 96.38 83 LEU A CA 1
ATOM 672 C C . LEU A 1 83 ? -0.434 4.919 -5.484 1.00 96.38 83 LEU A C 1
ATOM 674 O O . LEU A 1 83 ? -1.423 4.833 -6.204 1.00 96.38 83 LEU A O 1
ATOM 678 N N . THR A 1 84 ? 0.341 5.996 -5.443 1.00 95.00 84 THR A N 1
ATOM 679 C CA . THR A 1 84 ? 0.211 7.156 -6.332 1.00 95.00 84 THR A CA 1
ATOM 680 C C . THR A 1 84 ? 1.607 7.639 -6.734 1.00 95.00 84 THR A C 1
ATOM 682 O O . THR A 1 84 ? 2.603 7.198 -6.157 1.00 95.00 84 THR A O 1
ATOM 685 N N . GLY A 1 85 ? 1.685 8.524 -7.722 1.00 92.19 85 GLY A N 1
ATOM 686 C CA . GLY A 1 85 ? 2.922 9.152 -8.178 1.00 92.19 85 GLY A CA 1
ATOM 687 C C . GLY A 1 85 ? 2.822 9.642 -9.621 1.00 92.19 85 GLY A C 1
ATOM 688 O O . GLY A 1 85 ? 1.864 9.339 -10.331 1.00 92.19 85 GLY A O 1
ATOM 689 N N . HIS A 1 86 ? 3.829 10.393 -10.060 1.00 91.19 86 HIS A N 1
ATOM 690 C CA . HIS A 1 86 ? 3.906 10.972 -11.397 1.00 91.19 86 HIS A CA 1
ATOM 691 C C . HIS A 1 86 ? 4.962 10.261 -12.251 1.00 91.19 86 HIS A C 1
ATOM 693 O O . HIS A 1 86 ? 6.132 10.140 -11.876 1.00 91.19 86 HIS A O 1
ATOM 699 N N . GLY A 1 87 ? 4.563 9.846 -13.454 1.00 88.62 87 GLY A N 1
ATOM 700 C CA . GLY A 1 87 ? 5.470 9.288 -14.450 1.00 88.62 87 GLY A CA 1
ATOM 701 C C . GLY A 1 87 ? 6.144 7.984 -14.013 1.00 88.62 87 GLY A C 1
ATOM 702 O O . GLY A 1 87 ? 5.485 6.971 -13.795 1.00 88.62 87 GLY A O 1
ATOM 703 N N . ASN A 1 88 ? 7.478 7.979 -13.984 1.00 89.56 88 ASN A N 1
ATOM 704 C CA . ASN A 1 88 ? 8.255 6.746 -13.894 1.00 89.56 88 ASN A CA 1
ATOM 705 C C . ASN A 1 88 ? 8.249 6.166 -12.475 1.00 89.56 88 ASN A C 1
ATOM 707 O O . ASN A 1 88 ? 8.803 6.776 -11.566 1.00 89.56 88 ASN A O 1
ATOM 711 N N . ILE A 1 89 ? 7.702 4.963 -12.325 1.00 92.75 89 ILE A N 1
ATOM 712 C CA . ILE A 1 89 ? 7.837 4.112 -11.143 1.00 92.75 89 ILE A CA 1
ATOM 713 C C . ILE A 1 89 ? 8.678 2.892 -11.512 1.00 92.75 89 ILE A C 1
ATOM 715 O O . ILE A 1 89 ? 8.519 2.333 -12.598 1.00 92.75 89 ILE A O 1
ATOM 719 N N . ILE A 1 90 ? 9.594 2.500 -10.630 1.00 94.56 90 ILE A N 1
ATOM 720 C CA . ILE A 1 90 ? 10.454 1.332 -10.804 1.00 94.56 90 ILE A CA 1
ATOM 721 C C . ILE A 1 90 ? 10.508 0.561 -9.488 1.00 94.56 90 ILE A C 1
ATOM 723 O O . ILE A 1 90 ? 10.917 1.102 -8.462 1.00 94.56 90 ILE A O 1
ATOM 727 N N . PHE A 1 91 ? 10.161 -0.720 -9.548 1.00 96.75 91 PHE A N 1
ATOM 728 C CA . PHE A 1 91 ? 10.427 -1.685 -8.494 1.00 96.75 91 PHE A CA 1
ATOM 729 C C . PHE A 1 91 ? 11.736 -2.422 -8.774 1.00 96.75 91 PHE A C 1
ATOM 731 O O . PHE A 1 91 ? 11.989 -2.914 -9.884 1.00 96.75 91 PHE A O 1
ATOM 738 N N . SER A 1 92 ? 12.553 -2.534 -7.735 1.00 97.00 92 SER A N 1
ATOM 739 C CA . SER A 1 92 ? 13.583 -3.562 -7.635 1.00 97.00 92 SER A CA 1
ATOM 740 C C . SER A 1 92 ? 12.955 -4.960 -7.559 1.00 97.00 92 SER A C 1
ATOM 742 O O . SER A 1 92 ? 11.770 -5.121 -7.265 1.00 97.00 92 SER A O 1
ATOM 744 N N . GLU A 1 93 ? 13.758 -5.996 -7.799 1.00 97.38 93 GLU A N 1
ATOM 745 C CA . GLU A 1 93 ? 13.293 -7.388 -7.720 1.00 97.38 93 GLU A CA 1
ATOM 746 C C . GLU A 1 93 ? 12.763 -7.749 -6.323 1.00 97.38 93 GLU A C 1
ATOM 748 O O . GLU A 1 93 ? 11.775 -8.472 -6.195 1.00 97.38 93 GLU A O 1
ATOM 753 N N . SER A 1 94 ? 13.380 -7.215 -5.262 1.00 97.81 94 SER A N 1
ATOM 754 C CA . SER A 1 94 ? 12.928 -7.433 -3.885 1.00 97.81 94 SER A CA 1
ATOM 755 C C . SER A 1 94 ? 11.598 -6.735 -3.600 1.00 97.81 94 SER A C 1
ATOM 757 O O . SER A 1 94 ? 10.721 -7.348 -2.993 1.00 97.81 94 SER A O 1
ATOM 759 N N . GLU A 1 95 ? 11.419 -5.497 -4.069 1.00 98.19 95 GLU A N 1
ATOM 760 C CA . GLU A 1 95 ? 10.153 -4.762 -3.966 1.00 98.19 95 GLU A CA 1
ATOM 761 C C . GLU A 1 95 ? 9.030 -5.490 -4.714 1.00 98.19 95 GLU A C 1
ATOM 763 O O . GLU A 1 95 ? 7.990 -5.781 -4.124 1.00 98.19 95 GLU A O 1
ATOM 768 N N . ALA A 1 96 ? 9.259 -5.869 -5.977 1.00 98.38 96 ALA A N 1
ATOM 769 C CA . ALA A 1 96 ? 8.270 -6.581 -6.783 1.00 98.38 96 ALA A CA 1
ATOM 770 C C . ALA A 1 96 ? 7.904 -7.943 -6.170 1.00 98.38 96 ALA A C 1
ATOM 772 O O . ALA A 1 96 ? 6.727 -8.285 -6.055 1.00 98.38 96 ALA A O 1
ATOM 773 N N . SER A 1 97 ? 8.901 -8.702 -5.701 1.00 98.62 97 SER A N 1
ATOM 774 C CA . SER A 1 97 ? 8.683 -9.979 -5.018 1.00 98.62 97 SER A CA 1
ATOM 775 C C . SER A 1 97 ? 7.892 -9.816 -3.715 1.00 98.62 97 SER A C 1
ATOM 777 O O . SER A 1 97 ? 7.028 -10.643 -3.421 1.00 98.62 97 SER A O 1
ATOM 779 N N . ASN A 1 98 ? 8.175 -8.792 -2.904 1.00 98.69 98 ASN A N 1
ATOM 780 C CA . ASN A 1 98 ? 7.447 -8.580 -1.652 1.00 98.69 98 ASN A CA 1
ATOM 781 C C . ASN A 1 98 ? 6.006 -8.116 -1.910 1.00 98.69 98 ASN A C 1
ATOM 783 O O . ASN A 1 98 ? 5.077 -8.657 -1.312 1.00 98.69 98 ASN A O 1
ATOM 787 N N . LEU A 1 99 ? 5.804 -7.207 -2.869 1.00 98.62 99 LEU A N 1
ATOM 788 C CA . LEU A 1 99 ? 4.473 -6.760 -3.278 1.00 98.62 99 LEU A CA 1
ATOM 789 C C . LEU A 1 99 ? 3.640 -7.913 -3.860 1.00 98.62 99 LEU A C 1
ATOM 791 O O . LEU A 1 99 ? 2.462 -8.044 -3.536 1.00 98.62 99 LEU A O 1
ATOM 795 N N . ARG A 1 100 ? 4.256 -8.820 -4.631 1.00 98.75 100 ARG A N 1
ATOM 796 C CA . ARG A 1 100 ? 3.605 -10.055 -5.103 1.00 98.75 100 ARG A CA 1
ATOM 797 C C . ARG A 1 100 ? 3.120 -10.903 -3.935 1.00 98.75 100 ARG A C 1
ATOM 799 O O . ARG A 1 100 ? 1.974 -11.341 -3.925 1.00 98.75 100 ARG A O 1
ATOM 806 N N . LYS A 1 101 ? 3.983 -11.141 -2.943 1.00 98.75 101 LYS A N 1
ATOM 807 C CA . LYS A 1 101 ? 3.624 -11.921 -1.748 1.00 98.75 101 LYS A CA 1
ATOM 808 C C . LYS A 1 101 ? 2.482 -11.270 -0.975 1.00 98.75 101 LYS A C 1
ATOM 810 O O . LYS A 1 101 ? 1.598 -11.991 -0.521 1.00 98.75 101 LYS A O 1
ATOM 815 N N . TYR A 1 102 ? 2.478 -9.943 -0.859 1.00 98.75 102 TYR A N 1
ATOM 816 C CA . TYR A 1 102 ? 1.392 -9.184 -0.241 1.00 98.75 102 TYR A CA 1
ATOM 817 C C . TYR A 1 102 ? 0.053 -9.439 -0.948 1.00 98.75 102 TYR A C 1
ATOM 819 O O . TYR A 1 102 ? -0.910 -9.864 -0.309 1.00 98.75 102 TYR A O 1
ATOM 827 N N . LEU A 1 103 ? 0.016 -9.284 -2.275 1.00 98.62 103 LEU A N 1
ATOM 828 C CA . LEU A 1 103 ? -1.193 -9.495 -3.077 1.00 98.62 103 LEU A CA 1
ATOM 829 C C . LEU A 1 103 ? -1.680 -10.950 -3.036 1.00 98.62 103 LEU A C 1
ATOM 831 O O . LEU A 1 103 ? -2.865 -11.203 -2.835 1.00 98.62 103 LEU A O 1
ATOM 835 N N . LEU A 1 104 ? -0.768 -11.920 -3.162 1.00 98.50 104 LEU A N 1
ATOM 836 C CA . LEU A 1 104 ? -1.105 -13.347 -3.079 1.00 98.50 104 LEU A CA 1
ATOM 837 C C . LEU A 1 104 ? -1.596 -13.765 -1.687 1.00 98.50 104 LEU A C 1
ATOM 839 O O . LEU A 1 104 ? -2.348 -14.728 -1.572 1.00 98.50 104 LEU A O 1
ATOM 843 N N . SER A 1 105 ? -1.202 -13.037 -0.641 1.00 98.06 105 SER A N 1
ATOM 844 C CA . SER A 1 105 ? -1.688 -13.242 0.730 1.00 98.06 105 SER A CA 1
ATOM 845 C C . SER A 1 105 ? -3.056 -12.594 0.994 1.00 98.06 105 SER A C 1
ATOM 847 O O . SER A 1 105 ? -3.526 -12.619 2.129 1.00 98.06 105 SER A O 1
ATOM 849 N N . GLY A 1 106 ? -3.703 -12.022 -0.029 1.00 97.88 106 GLY A N 1
ATOM 850 C CA . GLY A 1 106 ? -5.024 -11.392 0.072 1.00 97.88 106 GLY A CA 1
ATOM 851 C C . GLY A 1 106 ? -4.997 -9.880 0.302 1.00 97.88 106 GLY A C 1
ATOM 852 O O . GLY A 1 106 ? -6.046 -9.291 0.551 1.00 97.88 106 GLY A O 1
ATOM 853 N N . GLY A 1 107 ? -3.824 -9.247 0.220 1.00 97.88 107 GLY A N 1
ATOM 854 C CA . GLY A 1 107 ? -3.694 -7.795 0.267 1.00 97.88 107 GLY A CA 1
ATOM 855 C C . GLY A 1 107 ? -4.336 -7.102 -0.939 1.00 97.88 107 GLY A C 1
ATOM 856 O O . GLY A 1 107 ? -4.392 -7.661 -2.036 1.00 97.88 107 GLY A O 1
ATOM 857 N N . PHE A 1 108 ? -4.789 -5.861 -0.753 1.00 98.31 108 PHE A N 1
ATOM 858 C CA . PHE A 1 108 ? -5.389 -5.051 -1.811 1.00 98.31 108 PHE A CA 1
ATOM 859 C C . PHE A 1 108 ? -4.518 -3.839 -2.146 1.00 98.31 108 PHE A C 1
ATOM 861 O O . PHE A 1 108 ? -4.133 -3.075 -1.262 1.00 98.31 108 PHE A O 1
ATOM 868 N N . LEU A 1 109 ? -4.240 -3.639 -3.436 1.00 98.44 109 LEU A N 1
ATOM 869 C CA . LEU A 1 109 ? -3.461 -2.511 -3.942 1.00 98.44 109 LEU A CA 1
ATOM 870 C C . LEU A 1 109 ? -4.340 -1.610 -4.814 1.00 98.44 109 LEU A C 1
ATOM 872 O O . LEU A 1 109 ? -4.776 -2.008 -5.894 1.00 98.44 109 LEU A O 1
ATOM 876 N N . HIS A 1 110 ? -4.549 -0.377 -4.363 1.00 97.50 110 HIS A N 1
ATOM 877 C CA . HIS A 1 110 ? -5.194 0.681 -5.132 1.00 97.50 110 HIS A CA 1
ATOM 878 C C . HIS A 1 110 ? -4.137 1.571 -5.788 1.00 97.50 110 HIS A C 1
ATOM 880 O O . HIS A 1 110 ? -3.353 2.204 -5.084 1.00 97.50 110 HIS A O 1
ATOM 886 N N . ILE A 1 111 ? -4.137 1.644 -7.119 1.00 96.44 111 ILE A N 1
ATOM 887 C CA . ILE A 1 111 ? -3.222 2.488 -7.896 1.00 96.44 111 ILE A CA 1
ATOM 888 C C . ILE A 1 111 ? -4.000 3.688 -8.439 1.00 96.44 111 ILE A C 1
ATOM 890 O O . ILE A 1 111 ? -4.919 3.513 -9.237 1.00 96.44 111 ILE A O 1
ATOM 894 N N . ASP A 1 112 ? -3.607 4.886 -8.019 1.00 94.56 112 ASP A N 1
ATOM 895 C CA . ASP A 1 112 ? -4.176 6.164 -8.443 1.00 94.56 112 ASP A CA 1
ATOM 896 C C . ASP A 1 112 ? -3.255 6.849 -9.455 1.00 94.56 112 ASP A C 1
ATOM 898 O O . ASP A 1 112 ? -2.204 7.395 -9.101 1.00 94.56 112 ASP A O 1
ATOM 902 N N . ASP A 1 113 ? -3.657 6.796 -10.725 1.00 93.06 113 ASP A N 1
ATOM 903 C CA . ASP A 1 113 ? -3.026 7.566 -11.789 1.00 93.06 113 ASP A CA 1
ATOM 904 C C . ASP A 1 113 ? -3.626 8.975 -11.866 1.00 93.06 113 ASP A C 1
ATOM 906 O O . ASP A 1 113 ? -4.574 9.233 -12.609 1.00 93.06 113 ASP A O 1
ATOM 910 N N . ASN A 1 114 ? -3.026 9.894 -11.115 1.00 84.94 114 ASN A N 1
ATOM 911 C CA . ASN A 1 114 ? -3.377 11.310 -11.164 1.00 84.94 114 ASN A CA 1
ATOM 912 C C . ASN A 1 114 ? -2.666 12.067 -12.307 1.00 84.94 114 ASN A C 1
ATOM 914 O O . ASN A 1 114 ? -3.119 13.136 -12.715 1.00 84.94 114 ASN A O 1
ATOM 918 N N . TYR A 1 115 ? -1.537 11.552 -12.820 1.00 86.00 115 TYR A N 1
ATOM 919 C CA . TYR A 1 115 ? -0.730 12.257 -13.825 1.00 86.00 115 TYR A CA 1
ATOM 920 C C . TYR A 1 115 ? 0.258 11.347 -14.589 1.00 86.00 115 TYR A C 1
ATOM 922 O O . TYR A 1 115 ? 1.486 11.447 -14.470 1.00 86.00 115 TYR A O 1
ATOM 930 N N . GLY A 1 116 ? -0.271 10.463 -15.432 1.00 90.25 116 GLY A N 1
ATOM 931 C CA . GLY A 1 116 ? 0.512 9.710 -16.416 1.00 90.25 116 GLY A CA 1
ATOM 932 C C . GLY A 1 116 ? 1.346 8.563 -15.837 1.00 90.25 116 GLY A C 1
ATOM 933 O O . GLY A 1 116 ? 2.417 8.256 -16.367 1.00 90.25 116 GLY A O 1
ATOM 934 N N . LEU A 1 117 ? 0.867 7.930 -14.770 1.00 93.62 117 LEU A N 1
ATOM 935 C CA . LEU A 1 117 ? 1.452 6.753 -14.135 1.00 93.62 117 LEU A CA 1
ATOM 936 C C . LEU A 1 117 ? 1.155 5.455 -14.911 1.00 93.62 117 LEU A C 1
ATOM 938 O O . LEU A 1 117 ? 2.008 4.565 -14.934 1.00 93.62 117 LEU A O 1
ATOM 942 N N . ASP A 1 118 ?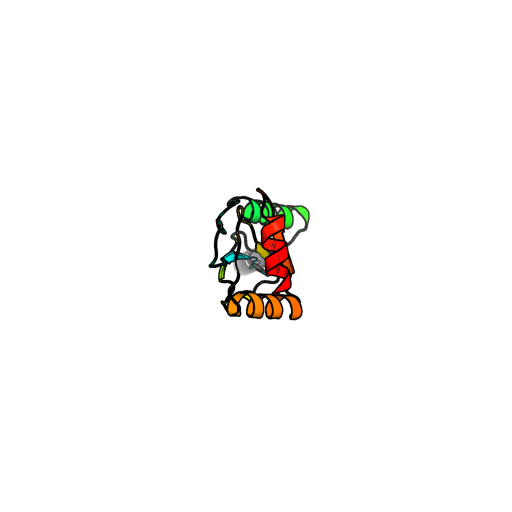 -0.005 5.343 -15.579 1.00 95.00 118 ASP A N 1
ATOM 943 C CA . ASP A 1 118 ? -0.552 4.098 -16.156 1.00 95.00 118 ASP A CA 1
ATOM 944 C C . ASP A 1 118 ? 0.473 3.289 -16.968 1.00 95.00 118 ASP A C 1
ATOM 946 O O . ASP A 1 118 ? 0.700 2.101 -16.720 1.00 95.00 118 ASP A O 1
ATOM 950 N N . LYS A 1 119 ? 1.170 3.947 -17.901 1.00 94.88 119 LYS A N 1
ATOM 951 C CA . LYS A 1 119 ? 2.153 3.289 -18.773 1.00 94.88 119 LYS A CA 1
ATOM 952 C C . LYS A 1 119 ? 3.313 2.667 -17.990 1.00 94.88 119 LYS A C 1
ATOM 954 O O . LYS A 1 119 ? 3.811 1.605 -18.372 1.00 94.88 119 LYS A O 1
ATOM 959 N N . PHE A 1 120 ? 3.775 3.338 -16.939 1.00 94.62 120 PHE A N 1
ATOM 960 C CA . PHE A 1 120 ? 4.938 2.921 -16.163 1.00 94.62 120 PHE A CA 1
ATOM 961 C C . PHE A 1 120 ? 4.552 1.834 -15.165 1.00 94.62 120 PHE A C 1
ATOM 963 O O . PHE A 1 120 ? 5.161 0.763 -15.164 1.00 94.62 120 PHE A O 1
ATOM 970 N N . ILE A 1 121 ? 3.472 2.044 -14.407 1.00 95.88 121 ILE A N 1
ATOM 971 C CA . ILE A 1 121 ? 3.023 1.068 -13.413 1.00 95.88 121 ILE A CA 1
ATOM 972 C C . ILE A 1 121 ? 2.609 -0.256 -14.057 1.00 95.88 121 ILE A C 1
ATOM 974 O O . ILE A 1 121 ? 2.962 -1.311 -13.544 1.00 95.88 121 ILE A O 1
ATOM 978 N N . ARG A 1 122 ? 1.969 -0.256 -15.237 1.00 96.94 122 ARG A N 1
ATOM 979 C CA . ARG A 1 122 ? 1.623 -1.506 -15.944 1.00 96.94 122 ARG A CA 1
ATOM 980 C C . ARG A 1 122 ? 2.835 -2.364 -16.288 1.00 96.94 122 ARG A C 1
ATOM 982 O O . ARG A 1 122 ? 2.713 -3.585 -16.341 1.00 96.94 122 ARG A O 1
ATOM 989 N N . LYS A 1 123 ? 3.988 -1.752 -16.570 1.00 96.19 123 LYS A N 1
ATOM 990 C CA . LYS A 1 123 ? 5.230 -2.493 -16.822 1.00 96.19 123 LYS A CA 1
ATOM 991 C C . LYS A 1 123 ? 5.745 -3.120 -15.531 1.00 96.19 123 LYS A C 1
ATOM 993 O O . LYS A 1 123 ? 6.105 -4.293 -15.539 1.00 96.19 123 LYS A O 1
ATOM 998 N N . GLU A 1 124 ? 5.741 -2.363 -14.443 1.00 96.56 124 GLU A N 1
ATOM 999 C CA . GLU A 1 124 ? 6.225 -2.831 -13.146 1.00 96.56 124 GLU A CA 1
ATOM 1000 C C . GLU A 1 124 ? 5.319 -3.906 -12.541 1.00 96.56 124 GLU A C 1
ATOM 1002 O O . GLU A 1 124 ? 5.814 -4.899 -12.019 1.00 96.56 124 GLU A O 1
ATOM 1007 N N . MET A 1 125 ? 4.004 -3.803 -12.732 1.00 97.69 125 MET A N 1
ATOM 1008 C CA . MET A 1 125 ? 3.047 -4.821 -12.290 1.00 97.69 125 MET A CA 1
ATOM 1009 C C . MET A 1 125 ? 3.171 -6.156 -13.034 1.00 97.69 125 MET A C 1
ATOM 1011 O O . MET A 1 125 ? 2.637 -7.146 -12.558 1.00 97.69 125 MET A O 1
ATOM 1015 N N . LYS A 1 126 ? 3.900 -6.232 -14.159 1.00 98.06 126 LYS A N 1
ATOM 1016 C CA . LYS A 1 126 ? 4.265 -7.524 -14.778 1.00 98.06 126 LYS A CA 1
ATOM 1017 C C . LYS A 1 126 ? 5.380 -8.252 -14.021 1.00 98.06 126 LYS A C 1
ATOM 1019 O O . LYS A 1 126 ? 5.574 -9.444 -14.241 1.00 98.06 126 LYS A O 1
ATOM 1024 N N . LYS A 1 127 ? 6.153 -7.536 -13.197 1.00 97.44 127 LYS A N 1
ATOM 1025 C CA . LYS A 1 127 ? 7.175 -8.118 -12.312 1.00 97.44 127 LYS A CA 1
ATOM 1026 C C . LYS A 1 127 ? 6.571 -8.651 -11.015 1.00 97.44 127 LYS A C 1
ATOM 1028 O O . LYS A 1 127 ? 7.188 -9.515 -10.395 1.00 97.44 127 LYS A O 1
ATOM 1033 N N . VAL A 1 128 ? 5.414 -8.114 -10.624 1.00 97.50 128 VAL A N 1
ATOM 1034 C CA . VAL A 1 128 ? 4.574 -8.501 -9.475 1.00 97.50 128 VAL A CA 1
ATOM 1035 C C . VAL A 1 128 ? 3.672 -9.673 -9.856 1.00 97.50 128 VAL A C 1
ATOM 1037 O O . VAL A 1 128 ? 3.247 -10.411 -8.950 1.00 97.50 128 VAL A O 1
#

Foldseek 3Di:
DVVVVVVVVVVVVVVVVVVPPPQQPAAEAQEDEDDDFDSCPPVCPVLVVQVCCCVPVVHRYDNDHHYDYLLDPCLLRHLEYEGEGEPADDHDLSSLVSVVVSVVVNHYYHYDYPYHCVVRVVVSPVSD

pLDDT: mean 91.56, std 9.26, range [56.34, 98.75]

Sequence (128 aa):
MKTKKILSFLIFCFLLQMGYAQKATYRIAKLKYSGGGDWYANKTSLPNLITFCNQNLQTNIHEEEDVVETTSPEIFSYPFIHLTGHGNIIFSESEASNLRKYLLSGGFLHIDDNYGLDKFIRKEMKKV

Radius of gyration: 21.08 Å; chains: 1; bounding box: 44×28×70 Å